Protein AF-A0A1J5PG72-F1 (afdb_monomer_lite)

Structure (mmCIF, N/CA/C/O backbone):
data_AF-A0A1J5PG72-F1
#
_entry.id   AF-A0A1J5PG72-F1
#
loop_
_atom_site.group_PDB
_atom_site.id
_atom_site.type_symbol
_atom_site.label_atom_id
_atom_site.label_alt_id
_atom_site.label_comp_id
_atom_site.label_asym_id
_atom_site.label_entity_id
_atom_site.label_seq_id
_atom_site.pdbx_PDB_ins_code
_atom_site.Cartn_x
_atom_site.Cartn_y
_atom_site.Cartn_z
_atom_site.occupancy
_atom_site.B_iso_or_equiv
_atom_site.auth_seq_id
_atom_site.auth_comp_id
_atom_site.auth_asym_id
_atom_site.auth_atom_id
_atom_site.pdbx_PDB_model_num
ATOM 1 N N . MET A 1 1 ? 9.768 -8.325 -23.978 1.00 51.00 1 MET A N 1
ATOM 2 C CA . MET A 1 1 ? 10.935 -8.301 -23.073 1.00 51.00 1 MET A CA 1
ATOM 3 C C . MET A 1 1 ? 11.380 -6.858 -22.988 1.00 51.00 1 MET A C 1
ATOM 5 O O . MET A 1 1 ? 11.700 -6.279 -24.018 1.00 51.00 1 MET A O 1
ATOM 9 N N . GLN A 1 2 ? 11.252 -6.247 -21.816 1.00 57.25 2 GLN A N 1
ATOM 10 C CA . GLN A 1 2 ? 11.582 -4.841 -21.602 1.00 57.25 2 GLN A CA 1
ATOM 11 C C . GLN A 1 2 ? 13.026 -4.799 -21.093 1.00 57.25 2 GLN A C 1
ATOM 13 O O . GLN A 1 2 ? 13.315 -5.297 -20.013 1.00 57.25 2 GLN A O 1
ATOM 18 N N . HIS A 1 3 ? 13.948 -4.297 -21.917 1.00 64.81 3 HIS A N 1
ATOM 19 C CA . HIS A 1 3 ? 15.388 -4.254 -21.617 1.00 64.81 3 HIS A CA 1
ATOM 20 C C . HIS A 1 3 ? 15.798 -3.010 -20.803 1.00 64.81 3 HIS A C 1
ATOM 22 O O . HIS A 1 3 ? 16.980 -2.683 -20.724 1.00 64.81 3 HIS A O 1
ATOM 28 N N . SER A 1 4 ? 14.832 -2.301 -20.217 1.00 79.25 4 SER A N 1
ATOM 29 C CA . SER A 1 4 ? 15.045 -1.116 -19.385 1.00 79.25 4 SER A CA 1
ATOM 30 C C . SER A 1 4 ? 14.646 -1.399 -17.942 1.00 79.25 4 SER A C 1
ATOM 32 O O . SER A 1 4 ? 13.720 -2.170 -17.685 1.00 79.25 4 SER A O 1
ATOM 34 N N . GLU A 1 5 ? 15.352 -0.783 -16.993 1.00 90.44 5 GLU A N 1
ATOM 35 C CA . GLU A 1 5 ? 14.887 -0.773 -15.610 1.00 90.44 5 GLU A CA 1
ATOM 36 C C . GLU A 1 5 ? 13.471 -0.197 -15.550 1.00 90.44 5 GLU A C 1
ATOM 38 O O . GLU A 1 5 ? 13.103 0.673 -16.342 1.00 90.44 5 GLU A O 1
ATOM 43 N N . THR A 1 6 ? 12.657 -0.745 -14.660 1.00 94.25 6 THR A N 1
ATOM 44 C CA . THR A 1 6 ? 11.259 -0.351 -14.520 1.00 94.25 6 THR A CA 1
ATOM 45 C C . THR A 1 6 ? 11.018 0.057 -13.080 1.00 94.25 6 THR A C 1
ATOM 47 O O . THR A 1 6 ? 11.374 -0.667 -12.146 1.00 94.25 6 THR A O 1
ATOM 50 N N . THR A 1 7 ? 10.439 1.239 -12.903 1.00 96.44 7 THR A N 1
ATOM 51 C CA . THR A 1 7 ? 10.037 1.754 -11.598 1.00 96.44 7 THR A CA 1
ATOM 52 C C . THR A 1 7 ? 8.571 1.439 -11.396 1.00 96.44 7 THR A C 1
ATOM 54 O O . THR A 1 7 ? 7.728 1.829 -12.201 1.00 96.44 7 THR A O 1
ATOM 57 N N . PHE A 1 8 ? 8.286 0.742 -10.306 1.00 97.12 8 PHE A N 1
ATOM 58 C CA . PHE A 1 8 ? 6.935 0.419 -9.893 1.00 97.12 8 PHE A CA 1
ATOM 59 C C . PHE A 1 8 ? 6.543 1.276 -8.706 1.00 97.12 8 PHE 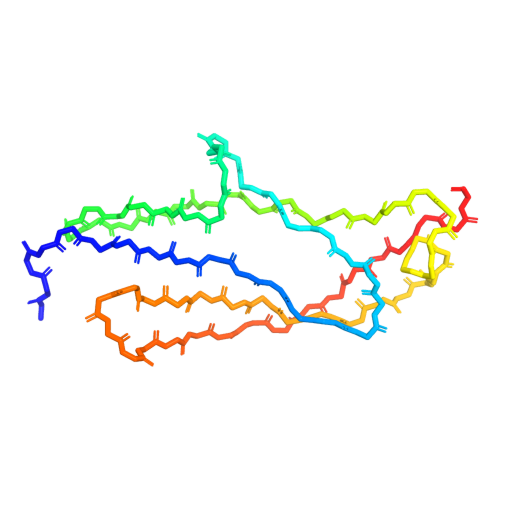A C 1
ATOM 61 O O . PHE A 1 8 ? 7.289 1.353 -7.729 1.00 97.12 8 PHE A O 1
ATOM 68 N N . LYS A 1 9 ? 5.350 1.858 -8.762 1.00 97.75 9 LYS A N 1
ATOM 69 C CA . LYS A 1 9 ? 4.736 2.536 -7.628 1.00 97.75 9 LYS A CA 1
ATOM 70 C C . LYS A 1 9 ? 3.774 1.595 -6.921 1.00 97.75 9 LYS A C 1
ATOM 72 O O . LYS A 1 9 ? 2.909 0.981 -7.546 1.00 97.75 9 LYS A O 1
ATOM 77 N N . LEU A 1 10 ? 3.926 1.482 -5.608 1.00 97.94 10 LEU A N 1
ATOM 78 C CA . LEU A 1 10 ? 3.064 0.686 -4.753 1.00 97.94 10 LEU A CA 1
ATOM 79 C C . LEU A 1 10 ? 2.104 1.607 -4.014 1.00 97.94 10 LEU A C 1
ATOM 81 O O . LEU A 1 10 ? 2.511 2.541 -3.336 1.00 97.94 10 LEU A O 1
ATOM 85 N N . SER A 1 11 ? 0.812 1.321 -4.085 1.00 98.06 11 SER A N 1
ATOM 86 C CA . SER A 1 11 ? -0.189 2.084 -3.340 1.00 98.06 11 SER A CA 1
ATOM 87 C C . SER A 1 11 ? -1.239 1.167 -2.731 1.00 98.06 11 SER A C 1
ATOM 89 O O . SER A 1 11 ? -1.270 -0.038 -2.991 1.00 98.06 11 SER A O 1
ATOM 91 N N . LEU A 1 12 ? -2.096 1.728 -1.877 1.00 98.25 12 LEU A N 1
ATOM 92 C CA . LEU A 1 12 ? -3.247 1.011 -1.346 1.00 98.25 12 LEU A CA 1
ATOM 93 C C . LEU A 1 12 ? -4.524 1.832 -1.469 1.00 98.25 12 LEU A C 1
ATOM 95 O O . LEU A 1 12 ? -4.508 3.061 -1.449 1.00 98.25 12 LEU A O 1
ATOM 99 N N . THR A 1 13 ? -5.646 1.126 -1.545 1.00 98.38 13 THR A N 1
ATOM 100 C CA . THR A 1 13 ? -6.990 1.699 -1.432 1.00 98.38 13 THR A CA 1
ATOM 101 C C . THR A 1 13 ? -7.785 0.918 -0.396 1.00 98.38 13 THR A C 1
ATOM 103 O O . THR A 1 13 ? -7.647 -0.299 -0.273 1.00 98.38 13 THR A O 1
ATOM 106 N N . SER A 1 14 ? -8.592 1.620 0.396 1.00 97.94 14 SER A N 1
ATOM 107 C CA . SER A 1 14 ? -9.436 1.018 1.431 1.00 97.94 14 SER A CA 1
ATOM 108 C C . SER A 1 14 ? -10.514 2.004 1.887 1.00 97.94 14 SER A C 1
ATOM 110 O O . SER A 1 14 ? -10.472 3.189 1.556 1.00 97.94 14 SER A O 1
ATOM 112 N N . LYS A 1 15 ? -11.506 1.512 2.638 1.00 96.69 15 LYS A N 1
ATOM 113 C CA . LYS A 1 15 ? -12.608 2.340 3.169 1.00 96.69 15 LYS A CA 1
ATOM 114 C C . LYS A 1 15 ? -12.259 3.081 4.466 1.00 96.69 15 LYS A C 1
ATOM 116 O O . LYS A 1 15 ? -13.058 3.888 4.929 1.00 96.69 15 LYS A O 1
ATOM 121 N N . ALA A 1 16 ? -11.109 2.791 5.066 1.00 95.81 16 ALA A N 1
ATOM 122 C CA . ALA A 1 16 ? -10.642 3.396 6.308 1.00 95.81 16 ALA A CA 1
ATOM 123 C C . ALA A 1 16 ? -9.174 3.816 6.144 1.00 95.81 16 ALA A C 1
ATOM 125 O O . ALA A 1 16 ? -8.459 3.185 5.376 1.00 95.81 16 ALA A O 1
ATOM 126 N N . PRO A 1 17 ? -8.701 4.869 6.829 1.00 94.75 17 PRO A N 1
ATOM 127 C CA . PRO A 1 17 ? -7.349 5.371 6.620 1.00 94.75 17 PRO A CA 1
ATOM 128 C C . PRO A 1 17 ? -6.299 4.322 7.013 1.00 94.75 17 PRO A C 1
ATOM 130 O O . PRO A 1 17 ? -6.245 3.886 8.163 1.00 94.75 17 PRO A O 1
ATOM 133 N N . LEU A 1 18 ? -5.459 3.962 6.043 1.00 97.62 18 LEU A N 1
ATOM 134 C CA . LEU A 1 18 ? -4.296 3.090 6.174 1.00 97.62 18 LEU A CA 1
ATOM 135 C C . LEU A 1 18 ? -3.097 3.770 5.509 1.00 97.62 18 LEU A C 1
ATOM 137 O O . LEU A 1 18 ? -3.260 4.526 4.550 1.00 97.62 18 LEU A O 1
ATOM 141 N N . GLN A 1 19 ? -1.898 3.492 6.004 1.00 96.94 19 GLN A N 1
ATOM 142 C CA . GLN A 1 19 ? -0.641 3.963 5.432 1.00 96.94 19 GLN A CA 1
ATOM 143 C C . GLN A 1 19 ? 0.166 2.788 4.885 1.00 96.94 19 GLN A C 1
ATOM 145 O O . GLN A 1 19 ? 0.156 1.702 5.465 1.00 96.94 19 GLN A O 1
ATOM 150 N N . ILE A 1 20 ? 0.876 3.025 3.782 1.00 97.00 20 ILE A N 1
ATOM 151 C CA . ILE A 1 20 ? 1.826 2.087 3.183 1.00 97.00 20 ILE A CA 1
ATOM 152 C C . ILE A 1 20 ? 3.250 2.609 3.380 1.00 97.00 20 ILE A C 1
ATOM 154 O O . ILE A 1 20 ? 3.502 3.805 3.241 1.00 97.00 20 ILE A O 1
ATOM 158 N N . SER A 1 21 ? 4.183 1.721 3.697 1.00 97.44 21 SER A N 1
ATOM 159 C CA . SER A 1 21 ? 5.614 2.003 3.613 1.00 97.44 21 SER A CA 1
ATOM 160 C C . SER A 1 21 ? 6.374 0.787 3.104 1.00 97.44 21 SER A C 1
ATOM 162 O O . SER A 1 21 ? 5.961 -0.360 3.296 1.00 97.44 21 SER A O 1
ATOM 164 N N . LEU A 1 22 ? 7.484 1.041 2.418 1.00 97.50 22 LEU A N 1
ATOM 165 C CA . LEU A 1 22 ? 8.286 0.009 1.778 1.00 97.50 22 LEU A CA 1
ATOM 166 C C . LEU A 1 22 ? 9.596 -0.179 2.539 1.00 97.50 22 LEU A C 1
ATOM 168 O O . LEU A 1 22 ? 10.279 0.784 2.886 1.00 97.50 22 LEU A O 1
ATOM 172 N N . GLU A 1 23 ? 9.953 -1.431 2.817 1.00 96.94 23 GLU A N 1
ATOM 173 C CA . GLU A 1 23 ? 11.232 -1.745 3.452 1.00 96.94 23 GLU A CA 1
ATOM 174 C C . GLU A 1 23 ? 12.405 -1.254 2.594 1.00 96.94 23 GLU A C 1
ATOM 176 O O . GLU A 1 23 ? 12.515 -1.613 1.422 1.00 96.94 23 GLU A O 1
ATOM 181 N N . GLY A 1 24 ? 13.290 -0.452 3.193 1.00 94.94 24 GLY A N 1
ATOM 182 C CA . GLY A 1 24 ? 14.509 0.030 2.541 1.00 94.94 24 GLY A CA 1
ATOM 183 C C . GLY A 1 24 ? 14.323 1.207 1.578 1.00 94.94 24 GLY A C 1
ATOM 184 O O . GLY A 1 24 ? 15.307 1.611 0.963 1.00 94.94 24 GLY A O 1
ATOM 185 N N . THR A 1 25 ? 13.120 1.781 1.474 1.00 92.75 25 THR A N 1
ATOM 186 C CA . THR A 1 25 ? 12.840 2.930 0.600 1.00 92.75 25 THR A CA 1
ATOM 187 C C . THR A 1 25 ? 12.258 4.100 1.387 1.00 92.75 25 THR A C 1
ATOM 189 O O . THR A 1 25 ? 11.338 3.942 2.188 1.00 92.75 25 THR A O 1
ATOM 192 N N . THR A 1 26 ? 12.739 5.309 1.099 1.00 86.69 26 THR A N 1
ATOM 193 C CA . THR A 1 26 ? 12.085 6.557 1.513 1.00 86.69 26 THR A CA 1
ATOM 194 C C . THR A 1 26 ? 11.038 6.932 0.460 1.00 86.69 26 THR A C 1
ATOM 196 O O . THR A 1 26 ? 11.306 7.752 -0.411 1.00 86.69 26 THR A O 1
ATOM 199 N N . GLY A 1 27 ? 9.879 6.270 0.474 1.00 94.38 27 GLY A N 1
ATOM 200 C CA . GLY A 1 27 ? 8.821 6.482 -0.520 1.00 94.38 27 GLY A CA 1
ATOM 201 C C . GLY A 1 27 ? 8.018 5.223 -0.834 1.00 94.38 27 GLY A C 1
ATOM 202 O O . GLY A 1 27 ? 8.087 4.228 -0.109 1.00 94.38 27 GLY A O 1
ATOM 203 N N . ASP A 1 28 ? 7.257 5.291 -1.922 1.00 96.69 28 ASP A N 1
ATOM 204 C CA . ASP A 1 28 ? 6.340 4.253 -2.391 1.00 96.69 28 ASP A CA 1
ATOM 205 C C . ASP A 1 28 ? 6.743 3.653 -3.751 1.00 96.69 28 ASP A C 1
ATOM 207 O O . ASP A 1 28 ? 5.978 2.905 -4.353 1.00 96.69 28 ASP A O 1
ATOM 211 N N . GLU A 1 29 ? 7.969 3.917 -4.207 1.00 97.06 29 GLU A N 1
ATOM 212 C CA . GLU A 1 29 ? 8.495 3.446 -5.489 1.00 97.06 29 GLU A CA 1
ATOM 213 C C . GLU A 1 29 ? 9.638 2.435 -5.328 1.00 97.06 29 GLU A C 1
ATOM 215 O O . GLU A 1 29 ? 10.460 2.518 -4.413 1.00 97.06 29 GLU A O 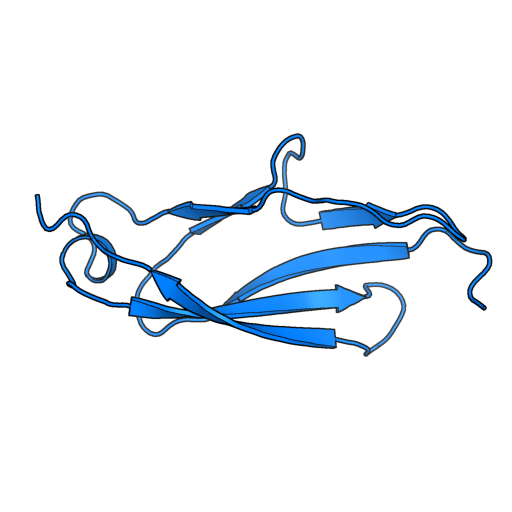1
ATOM 220 N N . VAL A 1 30 ? 9.715 1.468 -6.242 1.00 96.25 30 VAL A N 1
ATOM 221 C CA . VAL A 1 30 ? 10.785 0.467 -6.296 1.00 96.25 30 VAL A CA 1
ATOM 222 C C . VAL A 1 30 ? 11.231 0.269 -7.733 1.00 96.25 30 VAL A C 1
ATOM 224 O O . VAL A 1 30 ? 10.431 -0.085 -8.596 1.00 96.25 30 VAL A O 1
ATOM 227 N N . THR A 1 31 ? 12.530 0.420 -7.975 1.00 95.31 31 THR A N 1
ATOM 228 C CA . THR A 1 31 ? 13.139 0.116 -9.271 1.00 95.31 31 THR A CA 1
ATOM 229 C C . THR A 1 31 ? 13.602 -1.336 -9.318 1.00 95.31 31 THR A C 1
ATOM 231 O O . THR A 1 31 ? 14.292 -1.829 -8.415 1.00 95.31 31 THR A O 1
ATOM 234 N N . VAL A 1 32 ? 13.217 -2.020 -10.390 1.00 94.31 32 VAL A N 1
ATOM 235 C CA . VAL A 1 32 ? 13.624 -3.387 -10.714 1.00 94.31 32 VAL A CA 1
ATOM 236 C C . VAL A 1 32 ? 14.425 -3.343 -12.007 1.00 94.31 32 VAL A C 1
ATOM 238 O O . VAL A 1 32 ? 14.024 -2.701 -12.980 1.00 94.31 32 VAL A O 1
ATOM 241 N N . LYS A 1 33 ? 15.587 -3.995 -12.007 1.00 93.81 33 LYS A N 1
ATOM 242 C CA . LYS A 1 33 ? 16.440 -4.075 -13.193 1.00 93.81 33 LYS A CA 1
ATOM 243 C C . LYS A 1 33 ? 15.813 -4.990 -14.253 1.00 93.81 33 LYS A C 1
ATOM 245 O O . LYS A 1 33 ? 14.994 -5.843 -13.907 1.00 93.81 33 LYS A O 1
ATOM 250 N N . PRO A 1 34 ? 16.214 -4.850 -15.529 1.00 91.88 34 PRO A N 1
ATOM 251 C CA . PRO A 1 34 ? 15.837 -5.806 -16.564 1.00 91.88 34 PRO A CA 1
ATOM 252 C C . PRO A 1 34 ? 16.166 -7.236 -16.137 1.00 91.88 34 PRO A C 1
ATOM 254 O O . PRO A 1 34 ? 17.206 -7.469 -15.524 1.00 91.88 34 PRO A O 1
ATOM 257 N N . ASP A 1 35 ? 15.288 -8.175 -16.482 1.00 89.75 35 ASP A N 1
ATOM 258 C CA . ASP A 1 35 ? 15.464 -9.613 -16.239 1.00 89.75 35 ASP A CA 1
ATOM 259 C C . ASP A 1 35 ? 15.667 -10.010 -14.758 1.00 89.75 35 ASP A C 1
ATOM 261 O O . ASP A 1 35 ? 16.070 -11.135 -14.459 1.00 89.75 35 ASP A O 1
ATOM 265 N N . GLU A 1 36 ? 15.342 -9.121 -13.812 1.00 92.25 36 GLU A N 1
ATOM 266 C CA . GLU A 1 36 ? 15.363 -9.402 -12.377 1.00 92.25 36 GLU A CA 1
ATOM 267 C C . GLU A 1 36 ? 13.947 -9.488 -11.791 1.00 92.25 36 GLU A C 1
ATOM 269 O O . GLU A 1 36 ? 13.014 -8.801 -12.204 1.00 92.25 36 GLU A O 1
ATOM 274 N N . MET A 1 37 ? 13.798 -10.318 -10.757 1.00 92.44 37 MET A N 1
ATOM 275 C CA . MET A 1 37 ? 12.637 -10.295 -9.869 1.00 92.44 37 MET A CA 1
ATOM 276 C C . MET A 1 37 ? 13.039 -9.669 -8.539 1.00 92.44 37 MET A C 1
ATOM 278 O O . MET A 1 37 ? 14.103 -9.972 -7.999 1.00 92.44 37 MET A O 1
ATOM 282 N N . ARG A 1 38 ? 12.157 -8.846 -7.967 1.00 92.94 38 ARG A N 1
ATOM 283 C CA . ARG A 1 38 ? 12.386 -8.218 -6.665 1.00 92.94 38 ARG A CA 1
ATOM 284 C C . ARG A 1 38 ? 11.334 -8.635 -5.649 1.00 92.94 38 ARG A C 1
ATOM 286 O O . ARG A 1 38 ? 10.140 -8.462 -5.869 1.00 92.94 38 ARG A O 1
ATOM 293 N N . LEU A 1 39 ? 11.793 -9.135 -4.504 1.00 95.81 39 LEU A N 1
ATOM 294 C CA . LEU A 1 39 ? 10.958 -9.301 -3.318 1.00 95.81 39 LEU A CA 1
ATOM 295 C C . LEU A 1 39 ? 10.977 -7.997 -2.523 1.00 95.81 39 LEU A C 1
ATOM 297 O O . LEU A 1 39 ? 12.008 -7.617 -1.973 1.00 95.81 39 LEU A O 1
ATOM 301 N N . GLN A 1 40 ? 9.833 -7.322 -2.468 1.00 96.00 40 GLN A N 1
ATOM 302 C CA . GLN A 1 40 ? 9.655 -6.103 -1.690 1.00 96.00 40 GLN A CA 1
ATOM 303 C C . GLN A 1 40 ? 8.745 -6.380 -0.498 1.00 96.00 40 GLN A C 1
ATOM 305 O O . GLN A 1 40 ? 7.605 -6.814 -0.664 1.00 96.00 40 GLN A O 1
ATOM 310 N N . ARG A 1 41 ? 9.222 -6.085 0.715 1.00 97.12 41 ARG A N 1
ATOM 311 C CA . ARG A 1 41 ? 8.365 -6.103 1.900 1.00 97.12 41 ARG A CA 1
ATOM 312 C C . ARG A 1 41 ? 7.591 -4.792 2.000 1.00 97.12 41 ARG A C 1
ATOM 314 O O . ARG A 1 41 ? 8.172 -3.705 1.931 1.00 97.12 41 ARG A O 1
ATOM 321 N N . VAL A 1 42 ? 6.282 -4.932 2.176 1.00 97.00 42 VAL A N 1
ATOM 322 C CA . VAL A 1 42 ? 5.321 -3.837 2.308 1.00 97.00 42 VAL A CA 1
ATOM 323 C C . VAL A 1 42 ? 4.767 -3.843 3.726 1.00 97.00 42 VAL A C 1
ATOM 325 O O . VAL A 1 42 ? 4.259 -4.862 4.196 1.00 97.00 42 VAL A O 1
ATOM 328 N N . TYR A 1 43 ? 4.851 -2.704 4.400 1.00 97.12 43 TYR A N 1
ATOM 329 C CA . TYR A 1 43 ? 4.227 -2.481 5.693 1.00 97.12 43 TYR A CA 1
ATOM 330 C C . TYR A 1 43 ? 2.935 -1.696 5.496 1.00 97.12 43 TYR A C 1
ATOM 332 O O . TYR A 1 43 ? 2.926 -0.642 4.865 1.00 97.12 43 TYR A O 1
ATOM 340 N N . VAL A 1 44 ? 1.847 -2.213 6.063 1.00 97.56 44 VAL A N 1
ATOM 341 C CA . VAL A 1 44 ? 0.565 -1.511 6.145 1.00 97.56 44 VAL A CA 1
ATOM 342 C C . VAL A 1 44 ? 0.312 -1.175 7.604 1.00 97.56 44 VAL A C 1
ATOM 344 O O . VAL A 1 44 ? 0.350 -2.059 8.461 1.00 97.56 44 VAL A O 1
ATOM 347 N N . THR A 1 45 ? 0.079 0.098 7.897 1.00 97.06 45 THR A N 1
ATOM 348 C CA . THR A 1 45 ? -0.154 0.583 9.258 1.00 97.06 45 THR A CA 1
ATOM 349 C C . THR A 1 45 ? -1.452 1.373 9.344 1.00 97.06 45 THR A C 1
ATOM 351 O O . THR A 1 45 ? -1.988 1.851 8.347 1.00 97.06 45 THR A O 1
ATOM 354 N N . ALA A 1 46 ? -1.977 1.463 10.561 1.00 97.50 46 ALA A N 1
ATOM 355 C CA . ALA A 1 46 ? -3.118 2.290 10.903 1.00 97.50 46 ALA A CA 1
ATOM 356 C C . ALA A 1 46 ? -2.712 3.179 12.080 1.00 97.50 46 ALA A C 1
ATOM 358 O O . ALA A 1 46 ? -2.071 2.704 13.024 1.00 97.50 46 ALA A O 1
ATOM 359 N N . ALA A 1 47 ? -3.094 4.454 12.046 1.00 95.88 47 ALA A N 1
ATOM 360 C CA . ALA A 1 47 ? -2.855 5.352 13.170 1.00 95.88 47 ALA A CA 1
ATOM 361 C C . ALA A 1 47 ? -3.595 4.857 14.435 1.00 95.88 47 ALA A C 1
ATOM 363 O O . ALA A 1 47 ? -4.717 4.341 14.315 1.00 95.88 47 ALA A O 1
ATOM 364 N N . PRO A 1 48 ? -3.022 5.030 15.643 1.00 94.25 48 PRO A N 1
ATOM 365 C CA . PRO A 1 48 ? -3.708 4.708 16.892 1.00 94.25 48 PRO A CA 1
ATOM 366 C C . PRO A 1 48 ? -5.081 5.387 16.981 1.00 94.25 48 PRO A C 1
ATOM 368 O O . PRO A 1 48 ? -5.220 6.560 16.643 1.00 94.25 48 PRO A O 1
ATOM 371 N N . GLY A 1 49 ? -6.104 4.640 17.403 1.00 93.00 49 GLY A N 1
ATOM 372 C CA . GLY A 1 49 ? -7.480 5.142 17.523 1.00 93.00 49 GLY A CA 1
ATOM 373 C C . GLY A 1 49 ? -8.232 5.360 16.201 1.00 93.00 49 GLY A C 1
ATOM 374 O O . GLY A 1 49 ? -9.399 5.740 16.233 1.00 93.00 49 GLY A O 1
ATOM 375 N N . SER A 1 50 ? -7.613 5.110 15.043 1.00 95.50 50 SER A N 1
ATOM 376 C CA . SER A 1 50 ? -8.310 5.179 13.752 1.00 95.50 50 SER A CA 1
ATOM 377 C C . SER A 1 50 ? -9.356 4.068 13.598 1.00 95.50 50 SER A C 1
ATOM 379 O O . SER A 1 50 ? -9.258 3.008 14.222 1.00 95.50 50 SER A O 1
ATOM 381 N N . ALA A 1 51 ? -10.323 4.272 12.695 1.00 95.44 51 ALA A N 1
ATOM 382 C CA . ALA A 1 51 ? -11.343 3.268 12.387 1.00 95.44 51 ALA A CA 1
ATOM 383 C C . ALA A 1 51 ? -10.726 1.917 11.978 1.00 95.44 51 ALA A C 1
ATOM 385 O O . ALA A 1 51 ? -11.176 0.872 12.439 1.00 95.44 51 ALA A O 1
ATOM 386 N N . ALA A 1 52 ? -9.651 1.933 11.181 1.00 96.44 52 ALA A N 1
ATOM 387 C CA . ALA A 1 52 ? -8.953 0.715 10.774 1.00 96.44 52 ALA A CA 1
ATOM 388 C C . ALA A 1 52 ? -8.229 0.021 11.942 1.00 96.44 52 ALA A C 1
ATOM 390 O O . ALA A 1 52 ? -8.162 -1.205 11.978 1.00 96.44 52 ALA A O 1
ATOM 391 N N . ALA A 1 53 ? -7.704 0.782 12.910 1.00 96.94 53 ALA A N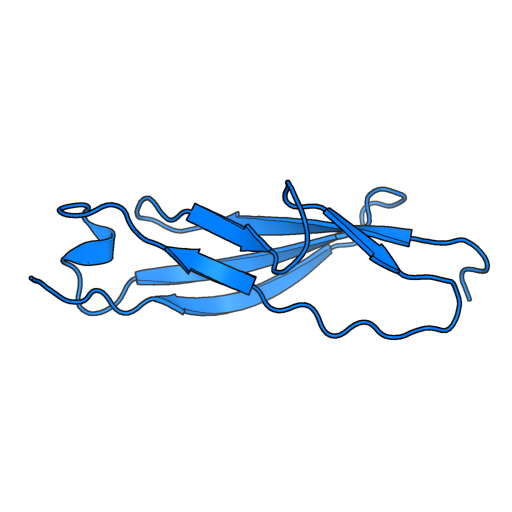 1
ATOM 392 C CA . ALA A 1 53 ? -7.040 0.224 14.089 1.00 96.94 53 ALA A CA 1
ATOM 393 C C . ALA A 1 53 ? -8.022 -0.433 15.077 1.00 96.94 53 ALA A C 1
ATOM 395 O O . ALA A 1 53 ? -7.642 -1.380 15.773 1.00 96.94 53 ALA A O 1
ATOM 396 N N . GLN A 1 54 ? -9.263 0.062 15.138 1.00 95.94 54 GLN A N 1
ATOM 397 C CA . GLN A 1 54 ? -10.324 -0.445 16.016 1.00 95.94 54 GLN A CA 1
ATOM 398 C C . GLN A 1 54 ? -11.146 -1.577 15.386 1.00 95.94 54 GLN A C 1
ATOM 400 O O . GLN A 1 54 ? -11.667 -2.424 16.108 1.00 95.94 54 GLN A O 1
ATOM 405 N N . ALA A 1 55 ? -11.273 -1.600 14.058 1.00 95.62 55 ALA A N 1
ATOM 406 C CA . ALA A 1 55 ? -12.024 -2.628 13.353 1.00 95.62 55 ALA A CA 1
ATOM 407 C C . ALA A 1 55 ? -11.330 -3.997 13.423 1.00 95.62 55 ALA A C 1
ATOM 409 O O . ALA A 1 55 ? -10.115 -4.104 13.264 1.00 95.62 55 ALA A O 1
ATOM 410 N N . GLU A 1 56 ? -12.119 -5.064 13.560 1.00 95.19 56 GLU A N 1
ATOM 411 C CA . GLU A 1 56 ? -11.614 -6.442 13.481 1.00 95.19 56 GLU A CA 1
ATOM 412 C C . GLU A 1 56 ? -10.968 -6.718 12.115 1.00 95.19 56 GLU A C 1
ATOM 414 O O . GLU A 1 56 ? -9.931 -7.375 12.018 1.00 95.19 56 GLU A O 1
ATOM 419 N N . ARG A 1 57 ? -11.582 -6.197 11.046 1.00 96.75 57 ARG A N 1
ATOM 420 C CA . ARG A 1 57 ? -11.166 -6.407 9.660 1.00 96.75 57 ARG A CA 1
ATOM 421 C C . ARG A 1 57 ? -11.424 -5.169 8.817 1.00 96.75 57 ARG A C 1
ATOM 423 O O . ARG A 1 57 ? -12.551 -4.690 8.738 1.00 96.75 57 ARG A O 1
ATOM 430 N N . THR 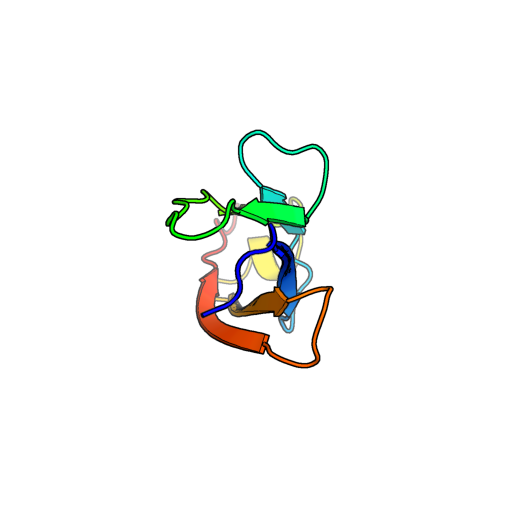A 1 58 ? -10.394 -4.722 8.112 1.00 98.19 58 THR A N 1
ATOM 431 C CA . THR A 1 58 ? -10.477 -3.681 7.086 1.00 98.19 58 THR A CA 1
ATOM 432 C C . THR A 1 58 ? -10.004 -4.267 5.757 1.00 98.19 58 THR A C 1
ATOM 434 O O . THR A 1 58 ? -8.807 -4.512 5.606 1.00 98.19 58 THR A O 1
ATOM 437 N N . PRO A 1 59 ? -10.902 -4.515 4.788 1.00 98.31 59 PRO A N 1
ATOM 438 C CA . PRO A 1 59 ? -10.496 -4.879 3.437 1.00 98.31 59 PRO A CA 1
ATOM 439 C C . PRO A 1 59 ? -9.669 -3.761 2.799 1.00 98.31 59 PRO A C 1
ATOM 441 O O . PRO A 1 59 ? -10.025 -2.581 2.896 1.00 98.31 59 PRO A O 1
ATOM 444 N N . LEU A 1 60 ? -8.591 -4.144 2.126 1.00 98.44 60 LEU A N 1
ATOM 445 C CA . LEU A 1 60 ? -7.771 -3.250 1.324 1.00 98.44 60 LEU A CA 1
ATOM 446 C C . LEU A 1 60 ? -7.351 -3.924 0.024 1.00 98.44 60 LEU A C 1
ATOM 448 O O . LEU A 1 60 ? -7.280 -5.149 -0.069 1.00 98.44 60 LEU A O 1
ATOM 452 N N . ARG A 1 61 ? -7.008 -3.086 -0.944 1.00 98.62 61 ARG A N 1
ATOM 453 C CA . ARG A 1 61 ? -6.412 -3.482 -2.211 1.00 98.62 61 ARG A CA 1
ATOM 454 C C . ARG A 1 61 ? -5.050 -2.838 -2.344 1.00 98.62 61 ARG A C 1
ATOM 456 O O . ARG A 1 61 ? -4.947 -1.618 -2.210 1.00 98.62 61 ARG A O 1
ATOM 463 N N . ILE A 1 62 ? -4.039 -3.655 -2.604 1.00 98.25 62 ILE A N 1
ATOM 464 C CA . ILE A 1 62 ? -2.688 -3.209 -2.940 1.00 98.25 62 ILE A CA 1
ATOM 465 C C . ILE A 1 62 ? -2.601 -3.107 -4.456 1.00 98.25 62 ILE A C 1
ATOM 467 O O . ILE A 1 62 ? -3.049 -4.011 -5.158 1.00 98.25 62 ILE A O 1
ATOM 471 N N . TRP A 1 63 ? -2.015 -2.020 -4.938 1.00 98.44 63 TRP A N 1
ATOM 472 C CA . TRP A 1 63 ? -1.752 -1.776 -6.348 1.00 98.44 63 TRP A CA 1
ATOM 473 C C . TRP A 1 63 ? -0.254 -1.749 -6.601 1.00 98.44 63 TRP A C 1
ATOM 475 O O . TRP A 1 63 ? 0.496 -1.190 -5.799 1.00 98.44 63 TRP A O 1
ATOM 485 N N . VAL A 1 64 ? 0.154 -2.315 -7.730 1.00 98.00 64 VAL A N 1
ATOM 486 C CA . VAL A 1 64 ? 1.493 -2.159 -8.298 1.00 98.00 64 VAL A CA 1
ATOM 487 C C . VAL A 1 64 ? 1.311 -1.600 -9.700 1.00 98.00 64 VAL A C 1
ATOM 489 O O . VAL A 1 64 ? 0.712 -2.259 -10.550 1.00 98.00 64 VAL A O 1
ATOM 492 N N . GLU A 1 65 ? 1.777 -0.377 -9.913 1.00 98.31 65 GLU A N 1
ATOM 493 C CA . GLU A 1 65 ? 1.653 0.367 -11.168 1.00 98.31 65 GLU A CA 1
ATOM 494 C C . GLU A 1 65 ? 3.037 0.554 -11.786 1.00 98.31 65 GLU A C 1
ATOM 496 O O . GLU A 1 65 ? 3.974 0.949 -11.090 1.00 98.31 65 GLU A O 1
ATOM 501 N N . ASP A 1 66 ? 3.178 0.244 -13.073 1.00 97.00 66 ASP A N 1
ATOM 502 C CA . ASP A 1 66 ? 4.386 0.558 -13.833 1.00 97.00 66 ASP A CA 1
ATOM 503 C C . ASP A 1 66 ? 4.365 2.036 -14.235 1.00 97.00 66 ASP A C 1
ATOM 505 O O . ASP A 1 66 ? 3.502 2.480 -14.986 1.00 97.00 66 ASP A O 1
ATOM 509 N N . MET A 1 67 ? 5.354 2.797 -13.766 1.00 96.38 67 MET A N 1
ATOM 510 C CA . MET A 1 67 ? 5.443 4.239 -14.003 1.00 96.38 67 MET A CA 1
ATOM 511 C C . MET A 1 67 ? 5.833 4.620 -15.442 1.00 96.38 67 MET A C 1
ATOM 513 O O . MET A 1 67 ? 5.830 5.804 -15.780 1.00 96.38 67 MET A O 1
ATOM 517 N N . HIS A 1 68 ? 6.173 3.647 -16.291 1.00 93.00 68 HIS A N 1
ATOM 518 C CA . HIS A 1 68 ? 6.515 3.855 -17.702 1.00 93.00 68 HIS A CA 1
ATOM 519 C C . HIS A 1 68 ? 5.405 3.413 -18.662 1.00 93.00 68 HIS A C 1
ATOM 521 O O . HIS A 1 68 ? 5.547 3.580 -19.877 1.00 93.00 68 HIS A O 1
ATOM 527 N N . SER A 1 69 ? 4.312 2.850 -18.148 1.00 92.81 69 SER A N 1
ATOM 528 C CA . SER A 1 69 ? 3.186 2.370 -18.945 1.00 92.81 69 SER A CA 1
ATOM 529 C C . SER A 1 69 ? 1.854 2.667 -18.248 1.00 92.81 69 SER A C 1
ATOM 531 O O . SER A 1 69 ? 1.782 3.458 -17.314 1.00 92.81 69 SER A O 1
ATOM 533 N N . THR A 1 70 ? 0.762 2.094 -18.753 1.00 94.25 70 THR A N 1
ATOM 534 C CA . THR A 1 70 ? -0.551 2.130 -18.087 1.00 94.25 70 THR A CA 1
ATOM 535 C C . THR A 1 70 ? -0.855 0.823 -17.356 1.00 94.25 70 THR A C 1
ATOM 537 O O . THR A 1 70 ? -1.989 0.612 -16.916 1.00 94.25 70 THR A O 1
ATOM 540 N N . ASP A 1 71 ? 0.122 -0.083 -17.290 1.00 96.56 71 ASP A N 1
ATOM 541 C CA . ASP A 1 71 ? -0.066 -1.402 -16.714 1.00 96.56 71 ASP A CA 1
ATOM 542 C C . ASP A 1 71 ? -0.089 -1.313 -15.193 1.00 96.56 71 ASP A C 1
ATOM 544 O O . ASP A 1 71 ? 0.747 -0.680 -14.543 1.00 96.56 71 ASP A O 1
ATOM 548 N N . ARG A 1 72 ? -1.073 -1.993 -14.611 1.00 97.44 72 ARG A N 1
ATOM 549 C CA . ARG A 1 72 ? -1.200 -2.128 -13.167 1.00 97.44 72 ARG A CA 1
ATOM 550 C C . ARG A 1 72 ? -1.795 -3.471 -12.811 1.00 97.44 72 ARG A C 1
ATOM 552 O O . ARG A 1 72 ? -2.671 -3.986 -13.507 1.00 97.44 72 ARG A O 1
ATOM 559 N N . VAL A 1 73 ? -1.355 -3.996 -11.682 1.00 98.12 73 VAL A N 1
ATOM 560 C CA . VAL A 1 73 ? -1.918 -5.198 -11.075 1.00 98.12 73 VAL A CA 1
ATOM 561 C C . VAL A 1 73 ? -2.384 -4.888 -9.665 1.00 98.12 73 VAL A C 1
ATOM 563 O O . VAL A 1 73 ? -1.881 -3.978 -9.004 1.00 98.12 73 VAL A O 1
ATOM 566 N N . GLU A 1 74 ? -3.372 -5.648 -9.214 1.00 98.06 74 GLU A N 1
ATOM 567 C CA . GLU A 1 74 ? -3.983 -5.479 -7.906 1.00 98.06 74 GLU A CA 1
ATOM 568 C C . GLU A 1 74 ? -4.028 -6.796 -7.142 1.00 98.06 74 GLU A C 1
ATOM 570 O O . GLU A 1 74 ? -4.154 -7.869 -7.731 1.00 98.06 74 GLU A O 1
ATOM 575 N N . GLN A 1 75 ? -3.963 -6.699 -5.818 1.00 98.19 75 GLN A N 1
ATOM 576 C CA . GLN A 1 75 ? -4.187 -7.822 -4.922 1.00 98.19 75 GLN A CA 1
ATOM 577 C C . GLN A 1 75 ? -5.024 -7.373 -3.725 1.00 98.19 75 GLN A C 1
ATOM 579 O O . GLN A 1 75 ? -4.646 -6.456 -2.989 1.00 98.19 75 GLN A O 1
ATOM 584 N N . ASP A 1 76 ? -6.143 -8.061 -3.504 1.00 98.50 76 ASP A N 1
ATOM 585 C CA . ASP A 1 76 ? -7.007 -7.841 -2.346 1.00 98.50 76 ASP A CA 1
ATOM 586 C C . ASP A 1 76 ? -6.493 -8.606 -1.120 1.00 98.50 76 ASP A C 1
ATOM 588 O O . ASP A 1 76 ? -6.034 -9.750 -1.210 1.00 98.50 76 ASP A O 1
ATOM 592 N N . THR A 1 77 ? -6.577 -7.965 0.045 1.00 97.69 77 THR A N 1
ATOM 593 C CA . THR A 1 77 ? -6.224 -8.549 1.344 1.00 97.69 77 THR A CA 1
ATOM 594 C C . THR A 1 77 ? -6.986 -7.857 2.484 1.00 97.69 77 THR A C 1
ATOM 596 O O . THR A 1 77 ? -7.848 -7.004 2.260 1.00 97.69 77 THR A O 1
ATOM 599 N N . ILE A 1 78 ? -6.719 -8.251 3.729 1.00 98.19 78 ILE A N 1
ATOM 600 C CA . ILE A 1 78 ? -7.405 -7.754 4.925 1.00 98.19 78 ILE A CA 1
ATOM 601 C C . ILE A 1 78 ? -6.373 -7.264 5.944 1.00 98.19 78 ILE A C 1
ATOM 603 O O . ILE A 1 78 ? -5.463 -7.997 6.324 1.00 98.19 78 ILE A O 1
ATOM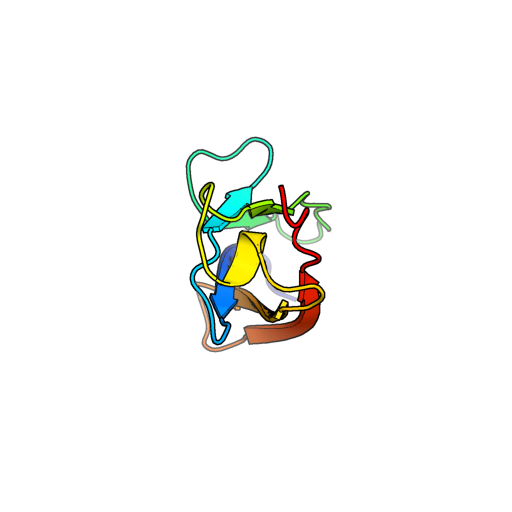 607 N N . PHE A 1 79 ? -6.556 -6.037 6.430 1.00 98.06 79 PHE A N 1
ATOM 608 C CA . PHE A 1 79 ? -5.851 -5.495 7.584 1.00 98.06 79 PHE A CA 1
ATOM 609 C C . PHE A 1 79 ? -6.642 -5.799 8.858 1.00 98.06 79 PHE A C 1
ATOM 611 O O . PHE A 1 79 ? -7.844 -5.538 8.925 1.00 98.06 79 PHE A O 1
ATOM 618 N N . PHE A 1 80 ? -5.965 -6.331 9.872 1.00 97.44 80 PHE A N 1
ATOM 619 C CA . PHE A 1 80 ? -6.560 -6.653 11.166 1.00 97.44 80 PHE A CA 1
ATOM 620 C C . PHE A 1 80 ? -6.155 -5.597 12.193 1.00 97.44 80 PHE A C 1
ATOM 622 O O . PHE A 1 80 ? -4.975 -5.472 12.536 1.00 97.44 80 PHE A O 1
ATOM 629 N N . GLY A 1 81 ? -7.136 -4.834 12.676 1.00 94.31 81 GLY A N 1
ATOM 630 C CA . GLY A 1 81 ? -6.938 -3.888 13.765 1.00 94.31 81 GLY A CA 1
ATOM 631 C C . GLY A 1 81 ? -6.657 -4.610 15.082 1.00 94.31 81 GLY A C 1
ATOM 632 O O . GLY A 1 81 ? -7.029 -5.766 15.281 1.00 94.31 81 GLY A O 1
ATOM 633 N N . LYS A 1 82 ? -5.966 -3.928 16.000 1.00 90.31 82 LYS A N 1
ATOM 634 C CA . LYS A 1 82 ? -5.628 -4.495 17.317 1.00 90.31 82 LYS A CA 1
ATOM 635 C C . LYS A 1 82 ? -6.690 -4.217 18.382 1.00 90.31 82 LYS A C 1
ATOM 637 O O . LYS A 1 82 ? -6.614 -4.830 19.444 1.00 90.31 82 LYS A O 1
ATOM 642 N N . GLY A 1 83 ? -7.638 -3.312 18.117 1.00 77.19 83 GLY A N 1
ATOM 643 C CA . GLY A 1 83 ? -8.757 -3.011 19.017 1.00 77.19 83 GLY A CA 1
ATOM 644 C 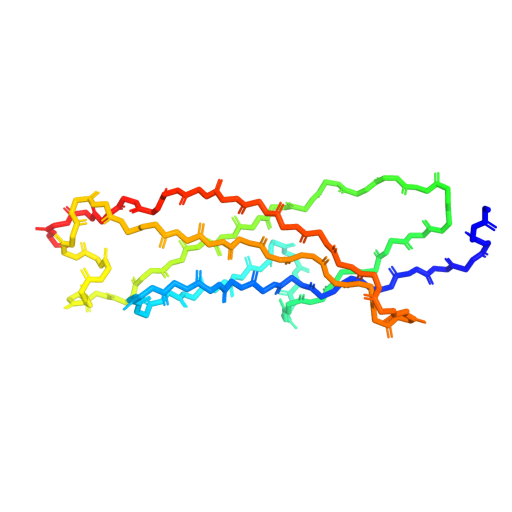C . GLY A 1 83 ? -8.364 -2.414 20.375 1.00 77.19 83 GLY A C 1
ATOM 645 O O . GLY A 1 83 ? -9.179 -2.438 21.292 1.00 77.19 83 GLY A O 1
ATOM 646 N N . LYS A 1 84 ? -7.128 -1.926 20.531 1.00 62.34 84 LYS A N 1
ATOM 647 C CA . LYS A 1 84 ? -6.562 -1.442 21.796 1.00 62.34 84 LYS A CA 1
ATOM 648 C C . LYS A 1 84 ? -5.563 -0.318 21.576 1.00 62.34 84 LYS A C 1
ATOM 650 O O . LYS A 1 84 ? -4.860 -0.371 20.538 1.00 62.34 84 LYS A O 1
#

Sequence (84 aa):
MQHSETTFKLSLTSKAPLQISLEGTTGDEVTVKPDEMRLQRVYVTAAPGSAAAQAERTPLRIWVEDMHSTDRVEQDTIFFGKGK

InterPro domains:
  IPR013783 Immunoglobulin-like fold [G3DSA:2.60.40.10] (1-82)
  IPR032879 FixG, C-terminal immunoglobulin-like domain [PF11614] (2-81)

Radius of gyration: 14.78 Å; chains: 1; bounding box: 29×17×45 Å

Secondary structure (DSSP, 8-state):
---S-EEEEEEEEESS--EEEETT-SSSEEEE-TT------EEEE--TTSHHHHSS-EEEEEEEEETTSS-EEEEEEEE-----

pLDDT: mean 93.8, std 8.66, range [51.0, 98.62]

Organism: NCBI:txid410659

Foldseek 3Di:
DDQAKWKKFKDKDWPWDKDKDKPPDPHRIDIDHPPDDDDIDMDIDDPPPTPLQQDQKTKMKMKIATPVDRDIDIDIDIRGHPND